Protein AF-A0A3D1JKC6-F1 (afdb_monomer_lite)

Sequence (79 aa):
RGGFACINCTAPGFQSPGHPFHITPKLAGIPIGLPVDMPKAWFVALASLSKSATPKRVKVNSHSDHVVLPPVARKTRLR

Radius of gyration: 17.45 Å; chains: 1; bounding box: 34×29×56 Å

Foldseek 3Di:
DPPDDDQPCVDPPSVCPVDDSVDFDDDVNFGPDDDPPDDSVNCVVVVVVCVVPDDPQCVVVVPDPDRPDDDDPDPPPPD

Structure (mmCIF, N/CA/C/O backbone):
data_AF-A0A3D1JKC6-F1
#
_entry.id   AF-A0A3D1JKC6-F1
#
loop_
_atom_site.group_PDB
_atom_site.id
_atom_site.type_symbol
_atom_site.label_atom_id
_atom_site.label_alt_id
_atom_site.label_comp_id
_atom_site.label_asym_id
_atom_site.label_entity_id
_atom_site.label_seq_id
_atom_site.pdbx_PDB_ins_code
_atom_site.Cartn_x
_atom_site.Cartn_y
_atom_site.Cartn_z
_atom_site.occupancy
_atom_site.B_iso_or_equiv
_atom_site.auth_seq_id
_atom_site.auth_comp_id
_atom_site.auth_asym_id
_atom_site.auth_atom_id
_atom_site.pdbx_PDB_model_num
ATOM 1 N N . ARG A 1 1 ? 2.102 17.109 3.590 1.00 54.31 1 ARG A N 1
ATOM 2 C CA . ARG A 1 1 ? 1.664 16.003 2.694 1.00 54.31 1 ARG A CA 1
ATOM 3 C C . ARG A 1 1 ? 0.184 16.204 2.40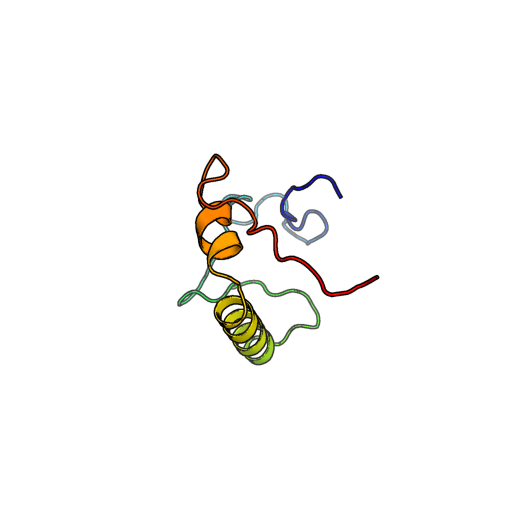1 1.00 54.31 1 ARG A C 1
ATOM 5 O O . ARG A 1 1 ? -0.559 16.337 3.358 1.00 54.31 1 ARG A O 1
ATOM 12 N N . GLY A 1 2 ? -0.233 16.245 1.134 1.00 72.62 2 GLY A N 1
ATOM 13 C CA . GLY A 1 2 ? -1.616 16.566 0.739 1.00 72.62 2 GLY A CA 1
ATOM 14 C C . GLY A 1 2 ? -2.606 15.394 0.737 1.00 72.62 2 GLY A C 1
ATOM 15 O O . GLY A 1 2 ? -3.651 15.502 0.120 1.00 72.62 2 GLY A O 1
ATOM 16 N N . GLY A 1 3 ? -2.279 14.260 1.366 1.00 81.56 3 GLY A N 1
ATOM 17 C CA . GLY A 1 3 ? -3.200 13.118 1.476 1.00 81.56 3 GLY A CA 1
ATOM 18 C C . GLY A 1 3 ? -3.436 12.312 0.190 1.00 81.56 3 GLY A C 1
ATOM 19 O O . GLY A 1 3 ? -4.205 11.361 0.218 1.00 81.56 3 GLY A O 1
ATOM 20 N N . PHE A 1 4 ? -2.765 12.639 -0.916 1.00 80.50 4 PHE A N 1
ATOM 21 C CA . PHE A 1 4 ? -2.856 11.903 -2.178 1.00 80.50 4 PHE A CA 1
ATOM 22 C C . PHE A 1 4 ? -1.762 10.833 -2.310 1.00 80.50 4 PHE A C 1
ATOM 24 O O . PHE A 1 4 ? -0.657 10.973 -1.777 1.00 80.50 4 PHE A O 1
ATOM 31 N N . ALA A 1 5 ? -2.073 9.756 -3.036 1.00 81.69 5 ALA A N 1
ATOM 32 C CA . ALA A 1 5 ? -1.106 8.715 -3.368 1.00 81.69 5 ALA A CA 1
ATOM 33 C C . ALA A 1 5 ? -0.049 9.244 -4.353 1.00 81.69 5 ALA A C 1
ATOM 35 O O . ALA A 1 5 ? -0.349 10.053 -5.229 1.00 81.69 5 ALA A O 1
ATOM 36 N N . CYS A 1 6 ? 1.195 8.778 -4.220 1.00 84.31 6 CYS A N 1
ATOM 37 C CA . CYS A 1 6 ? 2.245 9.082 -5.191 1.00 84.31 6 CYS A CA 1
ATOM 38 C C . CYS A 1 6 ? 1.889 8.469 -6.555 1.00 84.31 6 CYS A C 1
ATOM 40 O O . CYS A 1 6 ? 1.582 7.281 -6.623 1.00 84.31 6 CYS A O 1
ATOM 42 N N . ILE A 1 7 ? 1.979 9.262 -7.626 1.00 88.19 7 ILE A N 1
ATOM 43 C CA . ILE A 1 7 ? 1.750 8.817 -9.014 1.00 88.19 7 ILE A CA 1
ATOM 44 C C . ILE A 1 7 ? 3.051 8.587 -9.796 1.00 88.19 7 ILE A C 1
ATOM 46 O O . ILE A 1 7 ? 3.013 8.375 -11.001 1.00 88.19 7 ILE A O 1
ATOM 50 N N . ASN A 1 8 ? 4.201 8.641 -9.115 1.00 83.94 8 ASN A N 1
ATOM 51 C CA . ASN A 1 8 ? 5.522 8.418 -9.704 1.00 83.94 8 ASN A CA 1
ATOM 52 C C . ASN A 1 8 ? 5.874 9.396 -10.850 1.00 83.94 8 ASN A C 1
ATOM 54 O O . ASN A 1 8 ? 6.448 8.997 -11.858 1.00 83.94 8 ASN A O 1
ATOM 58 N N . CYS A 1 9 ? 5.533 10.685 -10.701 1.00 90.25 9 CYS A N 1
ATOM 59 C CA . CYS A 1 9 ? 5.680 11.697 -11.761 1.00 90.25 9 CYS A CA 1
ATOM 60 C C . CYS A 1 9 ? 7.122 11.992 -12.199 1.00 90.25 9 CYS A C 1
ATOM 62 O O . CYS A 1 9 ? 7.332 12.574 -13.258 1.00 90.25 9 CYS A O 1
ATOM 64 N N . THR A 1 10 ? 8.109 11.588 -11.403 1.00 89.94 10 THR A N 1
ATOM 65 C CA . THR A 1 10 ? 9.534 11.763 -11.702 1.00 89.94 10 THR A CA 1
ATOM 66 C C . THR A 1 10 ? 10.150 10.564 -12.424 1.00 89.94 10 THR A C 1
ATOM 68 O O . THR A 1 10 ? 11.321 10.625 -12.795 1.00 89.94 10 THR A O 1
ATOM 71 N N . ALA A 1 11 ? 9.408 9.470 -12.624 1.00 86.44 11 ALA A N 1
ATOM 72 C CA . ALA A 1 11 ? 9.922 8.305 -13.332 1.00 86.44 11 ALA A CA 1
ATOM 73 C C . ALA A 1 11 ? 9.865 8.484 -14.861 1.00 86.44 11 ALA A C 1
ATOM 75 O O . ALA A 1 11 ? 8.919 9.083 -15.385 1.00 86.44 11 ALA A O 1
ATOM 76 N N . PRO A 1 12 ? 10.829 7.913 -15.604 1.00 89.00 12 PRO A N 1
ATOM 77 C CA . PRO A 1 12 ? 10.755 7.838 -17.059 1.00 89.00 12 PRO A CA 1
ATOM 78 C C . PRO A 1 12 ? 9.445 7.188 -17.524 1.00 89.00 12 PRO A C 1
ATOM 80 O O . PRO A 1 12 ? 8.993 6.202 -16.946 1.00 89.00 12 PRO A O 1
ATOM 83 N N . GLY A 1 13 ? 8.829 7.739 -18.573 1.00 88.06 13 GLY A N 1
ATOM 84 C CA . GLY A 1 13 ? 7.584 7.200 -19.135 1.00 88.06 13 GLY A CA 1
ATOM 85 C C . GLY A 1 13 ? 6.319 7.472 -18.310 1.00 88.06 13 GLY A C 1
ATOM 86 O O . GLY A 1 13 ? 5.255 6.989 -18.687 1.00 88.06 13 GLY A O 1
ATOM 87 N N . PHE A 1 14 ? 6.392 8.280 -17.241 1.00 89.50 14 PHE A N 1
ATOM 88 C CA . PHE A 1 14 ? 5.243 8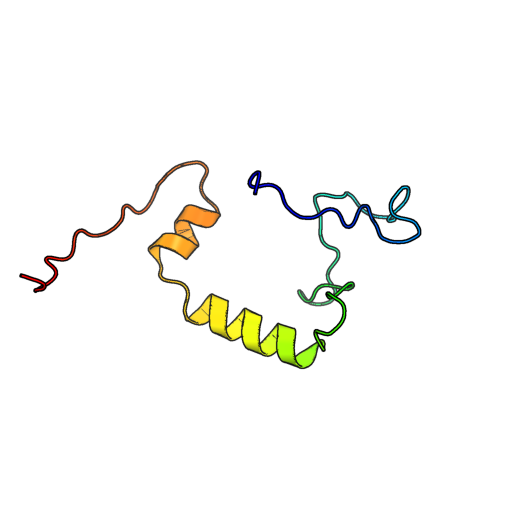.657 -16.400 1.00 89.50 14 PHE A CA 1
ATOM 89 C C . PHE A 1 14 ? 4.008 9.118 -17.193 1.00 89.50 14 PHE A C 1
ATOM 91 O O . PHE A 1 14 ? 2.887 8.838 -16.785 1.00 89.50 14 PHE A O 1
ATOM 98 N N . GLN A 1 15 ? 4.205 9.814 -18.315 1.00 92.19 15 GLN A N 1
ATOM 99 C CA . GLN A 1 15 ? 3.118 10.343 -19.144 1.00 92.19 15 GLN A CA 1
ATOM 100 C C . GLN A 1 15 ? 2.216 9.260 -19.768 1.00 92.19 15 GLN A C 1
ATOM 102 O O . GLN A 1 15 ? 1.051 9.537 -20.038 1.00 92.19 15 GLN A O 1
ATOM 107 N N . SER A 1 16 ? 2.719 8.031 -19.934 1.00 91.50 16 SER A N 1
ATOM 108 C CA . SER A 1 16 ? 2.005 6.896 -20.534 1.00 91.50 16 SER A CA 1
ATOM 109 C C . SER A 1 16 ? 2.342 5.612 -19.768 1.00 91.50 16 SER A C 1
ATOM 111 O O . SER A 1 16 ? 3.050 4.746 -20.281 1.00 91.50 16 SER A O 1
ATOM 113 N N . PRO A 1 17 ? 1.844 5.454 -18.528 1.00 85.38 17 PRO A N 1
ATOM 114 C CA . PRO A 1 17 ? 2.227 4.348 -17.645 1.00 85.38 17 PRO A CA 1
ATOM 115 C C . PRO A 1 17 ? 1.587 2.999 -18.031 1.00 85.38 17 PRO A C 1
ATOM 117 O O . PRO A 1 17 ? 1.871 1.981 -17.407 1.00 85.38 17 PRO A O 1
ATOM 120 N N . GLY A 1 18 ? 0.689 2.970 -19.024 1.00 88.69 18 GLY A N 1
ATOM 121 C CA . GLY A 1 18 ? -0.018 1.754 -19.451 1.00 88.69 18 GLY A CA 1
ATOM 122 C C . GLY A 1 18 ? -1.117 1.276 -18.490 1.00 88.69 18 GLY A C 1
ATOM 123 O O . GLY A 1 18 ? -1.718 0.230 -18.720 1.00 88.69 18 GLY A O 1
ATOM 124 N N . HIS A 1 19 ? -1.406 2.027 -17.423 1.00 88.06 19 HIS A N 1
ATOM 125 C CA . HIS A 1 19 ? -2.497 1.775 -16.477 1.00 88.06 19 HIS A CA 1
ATOM 126 C C . HIS A 1 19 ? -3.007 3.093 -15.857 1.00 88.06 19 HIS A C 1
ATOM 128 O O . HIS A 1 19 ? -2.275 4.081 -15.832 1.00 88.06 19 HIS A O 1
ATOM 134 N N . PRO A 1 20 ? -4.229 3.154 -15.297 1.00 90.81 20 PRO A N 1
ATOM 135 C CA . PRO A 1 20 ? -4.695 4.348 -14.587 1.00 90.81 20 PRO A CA 1
ATOM 136 C C . PRO A 1 20 ? -3.798 4.705 -13.389 1.00 90.81 20 PRO A C 1
ATOM 138 O O . PRO A 1 20 ? -3.365 3.816 -12.657 1.00 90.81 20 PRO A O 1
ATOM 141 N N . PHE A 1 21 ? -3.558 5.996 -13.132 1.00 89.00 21 PHE A N 1
ATOM 142 C CA . PHE A 1 21 ? -2.705 6.449 -12.014 1.00 89.00 21 PHE A CA 1
ATOM 143 C C . PHE A 1 21 ? -3.237 6.060 -10.628 1.00 89.00 21 PHE A C 1
ATOM 145 O O . PHE A 1 21 ? -2.465 5.884 -9.689 1.00 89.00 21 PHE A O 1
ATOM 152 N N . HIS A 1 22 ? -4.554 5.899 -10.493 1.00 87.06 22 HIS A N 1
ATOM 153 C CA . HIS A 1 22 ? -5.197 5.500 -9.238 1.00 87.06 22 HIS A CA 1
ATOM 154 C C . HIS A 1 22 ? -5.165 3.985 -8.990 1.00 87.06 22 HIS A C 1
ATOM 156 O O . HIS A 1 22 ? -5.603 3.529 -7.934 1.00 87.06 22 HIS A O 1
ATOM 162 N N . ILE A 1 23 ? -4.651 3.195 -9.939 1.00 86.62 23 ILE A N 1
ATOM 163 C CA . ILE A 1 23 ? -4.581 1.739 -9.839 1.00 86.62 23 ILE A CA 1
ATOM 164 C C . ILE A 1 23 ? -3.117 1.318 -9.831 1.00 86.62 23 ILE A C 1
ATOM 166 O O . ILE A 1 23 ? -2.389 1.503 -10.799 1.00 86.62 23 ILE A O 1
ATOM 170 N N . THR A 1 24 ? -2.687 0.694 -8.737 1.00 87.25 24 THR A N 1
ATOM 171 C CA . THR A 1 24 ? -1.381 0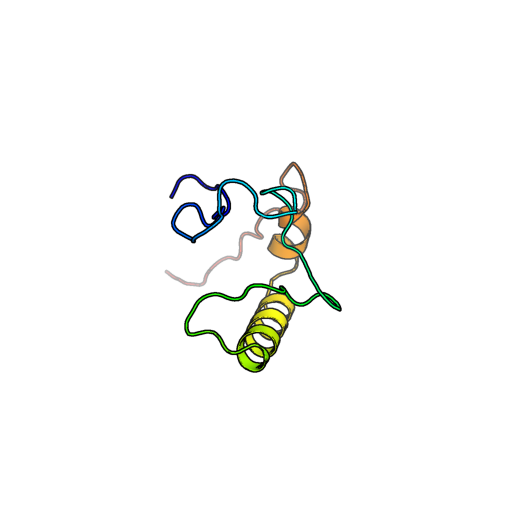.035 -8.694 1.00 87.25 24 THR A CA 1
ATOM 172 C C . THR A 1 24 ? -1.506 -1.347 -9.334 1.00 87.25 24 THR A C 1
ATOM 174 O O . THR A 1 24 ? -2.238 -2.180 -8.785 1.00 87.25 24 THR A O 1
ATOM 177 N N . PRO A 1 25 ? -0.808 -1.634 -10.445 1.00 89.94 25 PRO A N 1
ATOM 178 C CA . PRO A 1 25 ? -0.843 -2.950 -11.060 1.00 89.94 25 PRO A CA 1
ATOM 179 C C . PRO A 1 25 ? -0.199 -3.979 -10.127 1.00 89.94 25 PRO A C 1
ATOM 181 O O . PRO A 1 25 ? 0.827 -3.720 -9.484 1.00 89.94 25 PRO A O 1
ATOM 184 N N . LYS A 1 26 ? -0.819 -5.155 -10.026 1.00 90.06 26 LYS A N 1
ATOM 185 C CA . LYS A 1 26 ? -0.400 -6.221 -9.112 1.00 90.06 26 LYS A CA 1
ATOM 186 C C . LYS A 1 26 ? -0.392 -7.559 -9.829 1.00 90.06 26 LYS A C 1
ATOM 188 O O . LYS A 1 26 ? -1.306 -7.855 -10.590 1.00 90.06 26 LYS A O 1
ATOM 193 N N . LEU A 1 27 ? 0.585 -8.390 -9.493 1.00 89.38 27 LEU A N 1
ATOM 194 C CA . LEU A 1 27 ? 0.617 -9.802 -9.852 1.00 89.38 27 LEU A CA 1
ATOM 195 C C . LEU A 1 27 ? 0.464 -10.621 -8.567 1.00 89.38 27 LEU A C 1
ATOM 197 O O . LEU A 1 27 ? 1.223 -10.420 -7.621 1.00 89.38 27 LEU A O 1
ATOM 201 N N . ALA A 1 28 ? -0.551 -11.488 -8.501 1.00 88.38 28 ALA A N 1
ATOM 202 C CA . ALA A 1 28 ? -0.889 -12.257 -7.294 1.00 88.38 28 ALA A CA 1
ATOM 203 C C . ALA A 1 28 ? -1.017 -11.388 -6.015 1.00 88.38 28 ALA A C 1
ATOM 205 O O . ALA A 1 28 ? -0.637 -11.788 -4.918 1.00 88.38 28 ALA A O 1
ATOM 206 N N . GLY A 1 29 ? -1.521 -10.156 -6.155 1.00 85.31 29 GLY A N 1
ATOM 207 C CA . GLY A 1 29 ? -1.690 -9.216 -5.040 1.00 85.31 29 GLY A CA 1
ATOM 208 C C . GLY A 1 29 ? -0.428 -8.446 -4.620 1.00 85.31 29 GLY A C 1
ATOM 209 O O . GLY A 1 29 ? -0.526 -7.580 -3.746 1.00 85.31 29 GLY A O 1
ATOM 210 N N . ILE A 1 30 ? 0.723 -8.689 -5.256 1.00 87.00 30 ILE A N 1
ATOM 211 C CA . ILE A 1 30 ? 1.986 -7.972 -5.020 1.00 87.00 30 ILE A CA 1
ATOM 212 C C . ILE A 1 30 ? 2.174 -6.902 -6.110 1.00 87.00 30 ILE A C 1
ATOM 214 O O . ILE A 1 30 ? 2.003 -7.228 -7.286 1.00 87.00 30 ILE A O 1
ATOM 218 N N . PRO A 1 31 ? 2.525 -5.644 -5.771 1.00 88.75 31 PRO A N 1
ATOM 219 C CA . PRO A 1 31 ? 2.817 -4.608 -6.762 1.00 88.75 31 PRO A CA 1
ATOM 220 C C . PRO A 1 31 ? 3.885 -5.047 -7.768 1.00 88.75 31 PRO A C 1
ATOM 222 O O . PRO A 1 31 ? 4.875 -5.679 -7.394 1.00 88.75 31 PRO A O 1
ATOM 225 N N . ILE A 1 32 ? 3.684 -4.708 -9.043 1.00 87.94 32 ILE A N 1
ATOM 226 C CA . ILE A 1 32 ? 4.679 -4.977 -10.093 1.00 87.94 32 ILE A CA 1
ATOM 227 C C . ILE A 1 32 ? 5.881 -4.038 -9.928 1.00 87.94 32 ILE A C 1
ATOM 229 O O . ILE A 1 32 ? 7.022 -4.492 -9.947 1.00 87.94 32 ILE A O 1
ATOM 233 N N . GLY A 1 33 ? 5.616 -2.747 -9.711 1.00 82.44 33 GLY A N 1
ATOM 234 C CA . GLY A 1 33 ? 6.625 -1.751 -9.357 1.00 82.44 33 GLY A CA 1
ATOM 235 C C . GLY A 1 33 ? 6.759 -1.626 -7.843 1.00 82.44 33 GLY A C 1
ATOM 236 O O . GLY A 1 33 ? 5.775 -1.336 -7.158 1.00 82.44 33 GLY A O 1
ATOM 237 N N . LEU A 1 34 ? 7.967 -1.842 -7.321 1.00 81.56 34 LEU A N 1
ATOM 238 C CA . LEU A 1 34 ? 8.317 -1.535 -5.934 1.00 81.56 34 LEU A CA 1
ATOM 239 C C . LEU A 1 34 ? 9.231 -0.303 -5.889 1.00 81.56 34 LEU A C 1
ATOM 241 O O . LEU A 1 34 ? 9.936 -0.044 -6.866 1.00 81.56 34 LEU A O 1
ATOM 245 N N . PRO A 1 35 ? 9.231 0.453 -4.775 1.00 75.62 35 PRO A N 1
ATOM 246 C CA . PRO A 1 35 ? 10.215 1.505 -4.555 1.00 75.62 35 PRO A CA 1
ATOM 247 C C . PRO A 1 35 ? 11.643 0.973 -4.704 1.00 75.62 35 PRO A C 1
ATOM 249 O O . PRO A 1 35 ? 11.922 -0.178 -4.354 1.00 75.62 35 PRO A O 1
ATOM 252 N N . VAL A 1 36 ? 12.539 1.835 -5.185 1.00 76.00 36 VAL A N 1
ATOM 253 C CA . VAL A 1 36 ? 13.984 1.572 -5.170 1.00 76.00 36 VAL A CA 1
ATOM 254 C C . VAL A 1 36 ? 14.388 1.268 -3.720 1.00 76.00 36 VAL A C 1
ATOM 256 O O . VAL A 1 36 ? 13.830 1.852 -2.791 1.00 76.00 36 VAL A O 1
ATOM 259 N N . ASP A 1 37 ? 15.272 0.289 -3.532 1.00 80.38 37 ASP A N 1
ATOM 260 C CA . ASP A 1 37 ? 15.737 -0.213 -2.226 1.00 80.38 37 ASP A CA 1
ATOM 261 C C . ASP A 1 37 ? 14.741 -1.063 -1.411 1.00 80.38 37 ASP A C 1
ATOM 263 O O . ASP A 1 37 ? 15.021 -1.418 -0.265 1.00 80.38 37 ASP A O 1
ATOM 267 N N . MET A 1 38 ? 13.608 -1.481 -1.993 1.00 87.56 38 MET A N 1
ATOM 268 C CA . MET A 1 38 ? 12.680 -2.433 -1.362 1.00 87.56 38 MET A CA 1
ATOM 269 C C . MET A 1 38 ? 12.601 -3.760 -2.147 1.00 87.56 38 MET A C 1
ATOM 271 O O . MET A 1 38 ? 11.797 -3.882 -3.077 1.00 87.56 38 MET A O 1
ATOM 275 N N . PRO A 1 39 ? 13.368 -4.804 -1.769 1.00 87.62 39 PRO A N 1
ATOM 276 C CA . PRO A 1 39 ? 13.226 -6.141 -2.344 1.00 87.62 39 PRO A CA 1
ATOM 277 C C . PRO A 1 39 ? 11.815 -6.717 -2.150 1.00 87.62 39 PRO A C 1
ATOM 279 O O . PRO A 1 39 ? 11.187 -6.549 -1.099 1.00 87.62 39 PRO A O 1
ATOM 282 N N . LYS A 1 40 ? 11.324 -7.479 -3.138 1.00 86.81 40 LYS A N 1
ATOM 283 C CA . LYS A 1 40 ? 9.952 -8.027 -3.141 1.00 86.81 40 LYS A C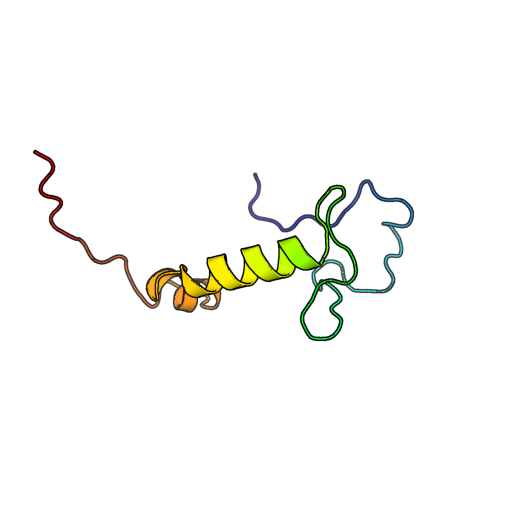A 1
ATOM 284 C C . LYS A 1 40 ? 9.629 -8.862 -1.896 1.00 86.81 40 LYS A C 1
ATOM 286 O O . LYS A 1 40 ? 8.541 -8.732 -1.343 1.00 86.81 40 LYS A O 1
ATOM 291 N N . ALA A 1 41 ? 10.574 -9.678 -1.426 1.00 88.88 41 ALA A N 1
ATOM 292 C CA . ALA A 1 41 ? 10.390 -10.511 -0.236 1.00 88.88 41 ALA A CA 1
ATOM 293 C C . ALA A 1 41 ? 10.160 -9.676 1.036 1.00 88.88 41 ALA A C 1
ATOM 295 O O . ALA A 1 41 ? 9.251 -9.961 1.815 1.00 88.88 41 ALA A O 1
ATOM 296 N N . TRP A 1 42 ? 10.939 -8.610 1.222 1.00 89.31 42 TRP A N 1
ATOM 297 C CA . TRP A 1 42 ? 10.817 -7.730 2.384 1.00 89.31 42 TRP A CA 1
ATOM 298 C C . TRP A 1 42 ? 9.509 -6.949 2.362 1.00 89.31 42 TRP A C 1
ATOM 300 O O . TRP A 1 42 ? 8.842 -6.844 3.390 1.00 89.31 42 TRP A O 1
ATOM 310 N N . PHE A 1 43 ? 9.084 -6.485 1.183 1.00 89.75 43 PHE A N 1
ATOM 311 C CA . PHE A 1 43 ? 7.770 -5.869 1.027 1.00 89.75 43 PHE A CA 1
ATOM 312 C C . PHE A 1 43 ? 6.648 -6.813 1.466 1.00 89.75 43 PHE A C 1
ATOM 314 O O . PHE A 1 43 ? 5.772 -6.405 2.225 1.00 89.75 43 PHE A O 1
ATOM 321 N N . VAL A 1 44 ? 6.675 -8.073 1.018 1.00 90.56 44 VAL A N 1
ATOM 322 C CA . VAL A 1 44 ? 5.648 -9.059 1.384 1.00 90.56 44 VAL A CA 1
ATOM 323 C C . VAL A 1 44 ? 5.616 -9.277 2.897 1.00 90.56 44 VAL A C 1
ATOM 325 O O . VAL A 1 44 ? 4.532 -9.253 3.482 1.00 90.56 44 VAL A O 1
ATOM 328 N N . ALA A 1 45 ? 6.782 -9.423 3.533 1.00 93.00 45 ALA A N 1
ATOM 329 C CA . ALA A 1 45 ? 6.891 -9.608 4.979 1.00 93.00 45 ALA A CA 1
ATOM 330 C C . ALA A 1 45 ? 6.376 -8.393 5.775 1.00 93.00 45 ALA A C 1
ATOM 332 O O . ALA A 1 45 ? 5.572 -8.540 6.693 1.00 93.00 45 ALA A O 1
ATOM 333 N N . LEU A 1 46 ? 6.783 -7.176 5.410 1.00 91.69 46 LEU A N 1
ATOM 334 C CA . LEU A 1 46 ? 6.360 -5.961 6.113 1.00 91.69 46 LEU A CA 1
ATOM 335 C C . LEU A 1 46 ? 4.879 -5.649 5.880 1.00 91.69 46 LEU A C 1
ATOM 337 O O . LEU A 1 46 ? 4.172 -5.254 6.810 1.00 91.69 46 LEU A O 1
ATOM 341 N N . ALA A 1 47 ? 4.383 -5.849 4.658 1.00 90.81 47 ALA A N 1
ATOM 342 C CA . ALA A 1 47 ? 2.982 -5.620 4.331 1.00 90.81 47 ALA A CA 1
ATOM 343 C C . ALA A 1 47 ? 2.057 -6.610 5.056 1.00 90.81 47 ALA A C 1
ATOM 345 O O . ALA A 1 47 ? 0.971 -6.218 5.494 1.00 90.81 47 ALA A O 1
ATOM 346 N N . SER A 1 48 ? 2.461 -7.878 5.191 1.00 91.50 48 SER A N 1
ATOM 347 C CA . SER A 1 48 ? 1.690 -8.873 5.943 1.00 91.50 48 SER A CA 1
ATOM 348 C C . SER A 1 48 ? 1.708 -8.572 7.443 1.00 91.50 48 SER A C 1
ATOM 350 O O . SER A 1 48 ? 0.638 -8.531 8.058 1.00 91.50 48 SER A O 1
ATOM 352 N N . LEU A 1 49 ? 2.879 -8.250 8.004 1.00 95.12 49 LEU A N 1
ATOM 353 C CA . LEU A 1 49 ? 3.027 -7.862 9.406 1.00 95.12 49 LEU A CA 1
ATOM 354 C C . LEU A 1 49 ? 2.183 -6.624 9.735 1.00 95.12 49 LEU A C 1
ATOM 356 O O . LEU A 1 49 ? 1.429 -6.629 10.706 1.00 95.12 49 LEU A O 1
ATOM 360 N N . SER A 1 50 ? 2.240 -5.594 8.889 1.00 93.88 50 SER A N 1
ATOM 361 C CA . SER A 1 50 ? 1.443 -4.374 9.038 1.00 93.88 50 SER A CA 1
ATOM 362 C C . SER A 1 50 ? -0.062 -4.666 9.024 1.00 93.88 50 SER A C 1
ATOM 364 O O . SER A 1 50 ? -0.783 -4.224 9.923 1.00 93.88 50 SER A O 1
ATOM 366 N N . LYS A 1 51 ? -0.551 -5.471 8.068 1.00 90.00 51 LYS A N 1
ATOM 367 C CA . LYS A 1 51 ? -1.971 -5.869 8.008 1.00 90.00 51 LYS A CA 1
ATOM 368 C C . LYS A 1 51 ? -2.401 -6.672 9.234 1.00 90.00 51 LYS A C 1
ATOM 370 O O . LYS A 1 51 ? -3.513 -6.465 9.715 1.00 90.00 51 LYS A O 1
ATOM 375 N N . SER A 1 52 ? -1.539 -7.550 9.746 1.00 94.00 52 SER A N 1
ATOM 376 C CA . SER A 1 52 ? -1.810 -8.331 10.958 1.00 94.00 52 SER A CA 1
ATOM 377 C C . SER A 1 52 ? -1.826 -7.462 12.219 1.00 94.00 52 SER A C 1
ATOM 379 O O . SER A 1 52 ? -2.650 -7.680 13.102 1.00 94.00 52 SER A O 1
ATOM 381 N N . ALA A 1 53 ? -0.943 -6.465 12.301 1.00 96.25 53 ALA A N 1
ATOM 382 C CA . ALA A 1 53 ? -0.856 -5.541 13.430 1.00 96.25 53 ALA A CA 1
ATOM 383 C C . ALA A 1 53 ? -1.923 -4.428 13.394 1.00 96.25 53 ALA A C 1
ATOM 385 O O . ALA A 1 53 ? -2.099 -3.703 14.375 1.00 96.25 53 ALA A O 1
ATOM 386 N N . THR A 1 54 ? -2.639 -4.263 12.274 1.00 94.88 54 THR A N 1
ATOM 387 C CA . THR A 1 54 ? -3.626 -3.190 12.106 1.00 94.88 54 THR A CA 1
ATOM 388 C C . THR A 1 54 ? -4.834 -3.420 13.028 1.00 94.88 54 THR A C 1
ATOM 390 O O . THR A 1 54 ? -5.537 -4.424 12.882 1.00 94.88 54 THR A O 1
ATOM 393 N N . PRO A 1 55 ? -5.154 -2.488 13.950 1.00 93.75 55 PRO A N 1
ATOM 394 C CA . PRO A 1 55 ? -6.306 -2.634 14.833 1.00 93.75 55 PRO A CA 1
ATOM 395 C C . PRO A 1 55 ? -7.617 -2.601 14.037 1.00 93.75 55 PRO A C 1
ATOM 397 O O . PRO A 1 55 ? -7.747 -1.858 13.060 1.00 93.75 55 PRO A O 1
ATOM 400 N N . LYS A 1 56 ? -8.631 -3.343 14.510 1.00 92.75 56 LYS A N 1
ATOM 401 C CA . LYS A 1 56 ? -9.941 -3.493 13.840 1.00 92.75 56 LYS A CA 1
ATOM 402 C C . LYS A 1 56 ? -10.562 -2.155 13.416 1.00 92.75 56 LYS A C 1
ATOM 404 O O . LYS A 1 56 ? -11.094 -2.052 12.318 1.00 92.75 56 LYS A O 1
ATOM 409 N N . ARG A 1 57 ? -10.421 -1.122 14.256 1.00 94.38 57 ARG A N 1
ATOM 410 C CA . ARG A 1 57 ? -10.877 0.249 13.978 1.00 94.38 57 ARG A CA 1
ATOM 411 C C . ARG A 1 57 ? -10.323 0.796 12.661 1.00 94.38 57 ARG A C 1
ATOM 413 O O . ARG A 1 57 ? -11.082 1.263 11.825 1.00 94.38 57 ARG A O 1
ATOM 420 N N . VAL A 1 58 ? -9.001 0.746 12.491 1.00 93.38 58 VAL A N 1
ATOM 421 C CA . VAL A 1 58 ? -8.332 1.289 11.301 1.00 93.38 58 VAL A CA 1
ATOM 422 C C . VAL A 1 58 ? -8.687 0.447 10.081 1.00 93.38 58 VAL A C 1
ATOM 424 O O . VAL A 1 58 ? -9.004 1.0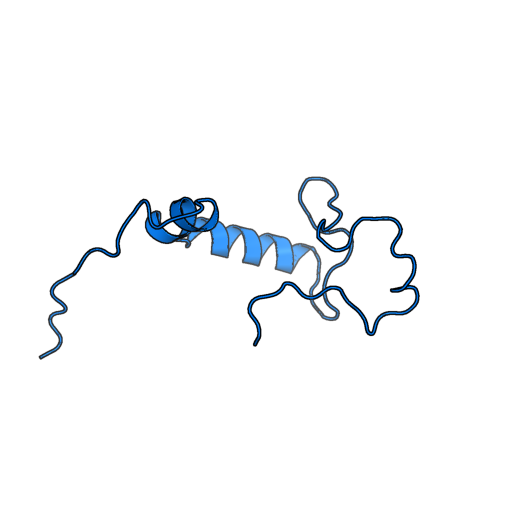12 9.045 1.00 93.38 58 VAL A O 1
ATOM 427 N N . LYS A 1 59 ? -8.728 -0.883 10.235 1.00 92.56 59 LYS A N 1
ATOM 428 C CA . LYS A 1 59 ? -9.068 -1.816 9.154 1.00 92.56 59 LYS A CA 1
ATOM 429 C C . LYS A 1 59 ? -10.467 -1.591 8.566 1.00 92.56 59 LYS A C 1
ATOM 431 O O . LYS A 1 59 ? -10.634 -1.724 7.362 1.00 92.56 59 LYS A O 1
ATOM 436 N N . VAL A 1 60 ? -11.470 -1.299 9.397 1.00 94.06 60 VAL A N 1
ATOM 437 C CA . VAL A 1 60 ? -12.846 -1.050 8.925 1.00 94.06 60 VAL A CA 1
ATOM 438 C C . VAL A 1 60 ? -12.977 0.365 8.363 1.00 94.06 60 VAL A C 1
ATOM 440 O O . VAL A 1 60 ? -13.450 0.546 7.243 1.00 94.06 60 VAL A O 1
ATOM 443 N N . ASN A 1 61 ? -12.502 1.372 9.101 1.00 94.31 61 ASN A N 1
ATOM 444 C CA . ASN A 1 61 ? -12.690 2.765 8.701 1.00 94.31 61 ASN A CA 1
ATOM 445 C C . ASN A 1 61 ? -11.890 3.149 7.451 1.00 94.31 61 ASN A C 1
ATOM 447 O O . ASN A 1 61 ? -12.315 4.041 6.733 1.00 94.31 61 ASN A O 1
ATOM 451 N N . SER A 1 62 ? -10.762 2.490 7.152 1.00 90.44 62 SER A N 1
ATOM 452 C CA . SER A 1 62 ? -9.966 2.797 5.953 1.00 90.44 62 SER A CA 1
ATOM 453 C C . SER A 1 62 ? -10.684 2.510 4.632 1.00 90.44 62 SER A C 1
ATOM 455 O O . SER A 1 62 ? -10.228 2.968 3.590 1.00 90.44 62 SER A O 1
ATOM 457 N N . HIS A 1 63 ? -11.762 1.723 4.665 1.00 91.31 63 HIS A N 1
ATOM 458 C CA . HIS A 1 63 ? -12.596 1.398 3.505 1.00 91.31 63 HIS A CA 1
ATOM 459 C C . HIS A 1 63 ? -13.989 2.038 3.578 1.00 91.31 63 HIS A C 1
ATOM 461 O O . HIS A 1 63 ? -14.837 1.724 2.752 1.00 91.31 63 HIS A O 1
ATOM 467 N N . SER A 1 64 ? -14.240 2.879 4.582 1.00 92.88 64 SER A N 1
ATOM 468 C CA . SER A 1 64 ? -15.547 3.489 4.823 1.00 92.88 64 SER A CA 1
ATOM 469 C C . SER A 1 64 ? -15.502 4.976 4.481 1.00 92.88 64 SER A C 1
ATOM 471 O O . SER A 1 64 ? -14.532 5.651 4.819 1.00 92.88 64 SER A O 1
ATOM 473 N N . ASP A 1 65 ? -16.572 5.507 3.891 1.00 93.94 65 ASP A N 1
ATOM 474 C CA . ASP A 1 65 ? -16.676 6.942 3.568 1.00 93.94 65 ASP A CA 1
ATOM 475 C C . ASP A 1 65 ? -16.842 7.834 4.815 1.00 93.94 65 ASP A C 1
ATOM 477 O O . ASP A 1 65 ? -16.745 9.056 4.749 1.00 93.94 65 ASP A O 1
ATOM 481 N N . HIS A 1 66 ? -17.098 7.224 5.974 1.00 92.88 66 HIS A N 1
ATOM 482 C CA . HIS A 1 66 ? -17.263 7.884 7.265 1.00 92.88 66 HIS A CA 1
ATOM 483 C C . HIS A 1 66 ? -16.732 7.000 8.404 1.00 92.88 66 HIS A C 1
ATOM 485 O O . HIS A 1 66 ? -16.384 5.832 8.219 1.00 92.88 66 HIS A O 1
ATOM 491 N N . VAL A 1 67 ? -16.657 7.554 9.617 1.00 93.56 67 VAL A N 1
ATOM 492 C CA . VAL A 1 67 ? -16.198 6.818 10.802 1.00 93.56 67 VAL A CA 1
ATOM 493 C C . VAL A 1 67 ? -17.273 5.821 11.241 1.00 93.56 67 VAL A C 1
ATOM 495 O O . VAL A 1 67 ? -18.257 6.208 11.862 1.00 93.56 67 VAL A O 1
ATOM 498 N N . VAL A 1 68 ? -17.058 4.535 10.956 1.00 95.94 68 VAL A N 1
ATOM 499 C CA . VAL A 1 68 ? -17.961 3.441 11.366 1.00 95.94 68 VAL A CA 1
ATOM 500 C C . VAL A 1 68 ? -17.627 2.953 12.777 1.00 95.94 68 VAL A C 1
ATOM 502 O O . VAL A 1 68 ? -18.509 2.733 13.602 1.00 95.94 68 VAL A O 1
ATOM 505 N N . LEU A 1 69 ? -16.336 2.792 13.076 1.00 94.69 69 LEU A N 1
ATOM 506 C CA . LEU A 1 69 ? -15.840 2.402 14.394 1.00 94.69 69 LEU A CA 1
ATOM 507 C C . LEU A 1 69 ? -15.110 3.582 15.052 1.00 94.69 69 LEU A C 1
ATOM 509 O O . LEU A 1 69 ? -13.992 3.904 14.637 1.00 94.69 69 LEU A O 1
ATOM 513 N N . PRO A 1 70 ? -15.674 4.236 16.080 1.00 91.38 70 PRO A N 1
ATOM 514 C CA . PRO A 1 70 ? -14.986 5.326 16.761 1.00 91.38 70 PRO A CA 1
ATOM 515 C C . PRO A 1 70 ? -13.788 4.817 17.589 1.00 91.38 70 PRO A C 1
ATOM 517 O O . PRO A 1 70 ? -13.699 3.630 17.929 1.00 91.38 70 PRO A O 1
ATOM 520 N N . PRO A 1 71 ? -12.817 5.687 17.919 1.00 87.44 71 PRO A N 1
ATOM 521 C CA . PRO A 1 71 ? -11.774 5.352 18.881 1.00 87.44 71 PRO A CA 1
ATOM 522 C C . PRO A 1 71 ? -12.384 5.074 20.261 1.00 87.44 71 PRO A C 1
ATOM 524 O O . PRO A 1 71 ? -13.180 5.852 20.773 1.00 87.44 71 PRO A O 1
ATOM 527 N N . VAL A 1 72 ? -11.984 3.962 20.882 1.00 84.69 72 VAL A N 1
ATOM 528 C CA . VAL A 1 72 ? -12.383 3.644 22.257 1.00 84.69 72 VAL A CA 1
ATOM 529 C C . VAL A 1 72 ? -11.582 4.534 23.202 1.00 84.69 72 VAL A C 1
ATOM 531 O O . VAL A 1 72 ? -10.355 4.423 23.252 1.00 84.69 72 VAL A O 1
ATOM 534 N N . ALA A 1 73 ? -12.262 5.390 23.963 1.00 77.19 73 ALA A N 1
ATOM 535 C CA . ALA A 1 73 ? -11.644 6.154 25.039 1.00 77.19 73 ALA A CA 1
ATOM 536 C C . ALA A 1 73 ? -11.191 5.189 26.147 1.00 77.19 73 ALA A C 1
ATOM 538 O O . ALA A 1 73 ? -11.967 4.788 27.014 1.00 77.19 73 ALA A O 1
ATOM 539 N N . ARG A 1 74 ? -9.926 4.763 26.106 1.00 73.94 74 ARG A N 1
ATOM 540 C CA . ARG A 1 74 ? -9.312 4.059 27.234 1.00 73.94 74 ARG A CA 1
ATOM 541 C C . ARG A 1 74 ? -8.903 5.096 28.269 1.00 73.94 74 ARG A C 1
ATOM 543 O O . ARG A 1 74 ? -8.176 6.025 27.936 1.00 73.94 74 ARG A O 1
ATOM 550 N N . LYS A 1 75 ? -9.313 4.901 29.526 1.00 72.75 75 LYS A N 1
ATOM 551 C CA . LYS A 1 75 ? -8.713 5.610 30.663 1.00 72.75 75 LYS A CA 1
ATOM 552 C C . LYS A 1 75 ? -7.240 5.205 30.736 1.00 72.75 75 LYS A C 1
ATOM 554 O O . LYS A 1 75 ? -6.906 4.142 31.258 1.00 72.75 75 LYS A O 1
ATOM 559 N N . THR A 1 76 ? -6.358 5.998 30.145 1.00 71.19 76 THR A N 1
ATOM 560 C CA . THR A 1 76 ? -4.916 5.855 30.328 1.00 71.19 76 THR A CA 1
ATOM 561 C C . THR A 1 76 ? -4.594 6.154 31.787 1.00 71.19 76 THR A C 1
ATOM 563 O O . THR A 1 76 ? -4.977 7.196 32.300 1.00 71.19 76 THR A O 1
ATOM 566 N N . ARG A 1 77 ? -3.875 5.250 32.467 1.00 69.31 77 ARG A N 1
ATOM 567 C CA . ARG A 1 77 ? -3.325 5.469 33.823 1.00 69.31 77 ARG A CA 1
ATOM 568 C C . ARG A 1 77 ? -2.139 6.451 33.840 1.00 69.31 77 ARG A C 1
ATOM 570 O O . ARG A 1 77 ? -1.330 6.420 34.758 1.00 69.31 77 ARG A O 1
ATOM 577 N N . LEU A 1 78 ? -2.017 7.289 32.814 1.00 64.19 78 LEU A N 1
ATOM 578 C CA . LEU A 1 78 ? -1.083 8.406 32.811 1.00 64.19 78 LEU A CA 1
ATOM 579 C C . LEU A 1 78 ? -1.744 9.507 33.642 1.00 64.19 78 LEU A C 1
ATOM 581 O O . LEU A 1 78 ? -2.780 10.033 33.236 1.00 64.19 78 LEU A O 1
ATOM 585 N N . ARG A 1 79 ? -1.205 9.721 34.846 1.00 52.00 79 ARG A N 1
ATOM 586 C CA . ARG A 1 79 ? -1.450 10.933 35.633 1.00 52.00 79 ARG A CA 1
ATOM 587 C C . ARG A 1 79 ? -0.799 12.120 34.944 1.00 52.00 79 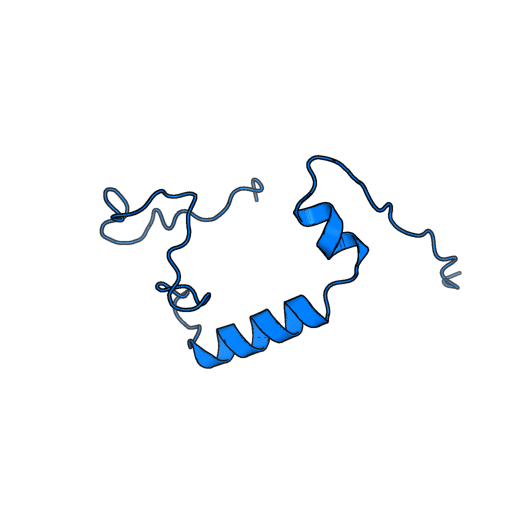ARG A C 1
ATOM 589 O O . ARG A 1 79 ? 0.296 11.911 34.377 1.00 52.00 79 ARG A O 1
#

pLDDT: mean 86.66, std 8.53, range [52.0, 96.25]

Secondary structure (DSSP, 8-state):
--SPPP--TTSTTTT--SS-TT---EETTEESS--TT--HHHHHHHHHHHHHHS-HHHHHHTTSSS-SSPPP-------